Protein AF-A0A1R1Y4K5-F1 (afdb_monomer_lite)

Sequence (133 aa):
MSSFPSQNGLKPDESSDRDKVEDLLLEITEALAEIGVTVYDYQPESELLLHERVDKLIKKFSLLNSLSKNLNLSIPAEILNCIEENINPELYNKDFLERTAAENQFLNGKSIAISKLSSSLRKSLSKSSSISL

InterPro domains:
  IPR019145 Mediator complex, subunit Med10 [PF09748] (25-127)

Radius of gyration: 29.85 Å; chains: 1; bounding box: 82×29×78 Å

Structure (mmCIF, N/CA/C/O backbone):
data_AF-A0A1R1Y4K5-F1
#
_entry.id   AF-A0A1R1Y4K5-F1
#
loop_
_atom_site.group_PDB
_atom_site.id
_atom_site.type_symbol
_atom_site.label_atom_id
_atom_site.label_alt_id
_atom_site.label_comp_id
_atom_site.label_asym_id
_atom_site.label_entity_id
_atom_site.label_seq_id
_atom_site.pdbx_PDB_ins_code
_atom_site.Cartn_x
_atom_site.Cartn_y
_atom_site.Cartn_z
_atom_site.occupancy
_atom_site.B_iso_or_equiv
_atom_site.auth_seq_id
_atom_site.auth_comp_id
_atom_site.auth_asym_id
_atom_site.auth_atom_id
_atom_site.pdbx_PDB_model_num
ATOM 1 N N . MET A 1 1 ? 22.635 -9.996 -28.179 1.00 42.19 1 MET A N 1
ATOM 2 C CA . MET A 1 1 ? 21.718 -10.906 -27.465 1.00 42.19 1 MET A CA 1
ATOM 3 C C . MET A 1 1 ? 22.150 -10.980 -26.017 1.00 42.19 1 MET A C 1
ATOM 5 O O . MET A 1 1 ? 23.349 -11.081 -25.809 1.00 42.19 1 MET A O 1
ATOM 9 N N . SER A 1 2 ? 21.161 -10.929 -25.112 1.00 48.75 2 SER A N 1
ATOM 10 C CA . SER A 1 2 ? 21.149 -11.403 -23.710 1.00 48.75 2 SER A CA 1
ATOM 11 C C . SER A 1 2 ? 22.270 -10.906 -22.780 1.00 48.75 2 SER A C 1
ATOM 13 O O . SER A 1 2 ? 23.440 -11.139 -23.030 1.00 48.75 2 SER A O 1
ATOM 15 N N . SER A 1 3 ? 21.977 -10.244 -21.666 1.00 37.69 3 SER A N 1
ATOM 16 C CA . SER A 1 3 ? 20.994 -10.692 -20.679 1.00 37.69 3 SER A CA 1
ATOM 17 C C . SER A 1 3 ? 20.324 -9.510 -19.990 1.00 37.69 3 SER A C 1
ATOM 19 O O . SER A 1 3 ? 20.995 -8.652 -19.421 1.00 37.69 3 SER A O 1
ATOM 21 N N . PHE A 1 4 ? 18.992 -9.506 -19.998 1.00 47.50 4 PHE A N 1
ATOM 22 C CA . PHE A 1 4 ? 18.251 -8.884 -18.908 1.00 47.50 4 PHE A CA 1
ATOM 23 C C . PHE A 1 4 ? 18.629 -9.638 -17.628 1.00 47.50 4 PHE A C 1
ATOM 25 O O . PHE A 1 4 ? 18.672 -10.873 -17.672 1.00 47.50 4 PHE A O 1
ATOM 32 N N . PRO A 1 5 ? 18.941 -8.956 -16.515 1.00 43.94 5 PRO A N 1
ATOM 33 C CA . PRO A 1 5 ? 19.068 -9.653 -15.253 1.00 43.94 5 PRO A CA 1
ATOM 34 C C . PRO A 1 5 ? 17.707 -10.282 -14.964 1.00 43.94 5 PRO A C 1
ATOM 36 O O . PRO A 1 5 ? 16.675 -9.609 -14.979 1.00 43.94 5 PRO A O 1
ATOM 39 N N . SER A 1 6 ? 17.729 -11.603 -14.816 1.00 45.31 6 SER A N 1
ATOM 40 C CA . SER A 1 6 ? 16.590 -12.418 -14.439 1.00 45.31 6 SER A CA 1
ATOM 41 C C . SER A 1 6 ? 15.846 -11.757 -13.290 1.00 45.31 6 SER A C 1
ATOM 43 O O . SER A 1 6 ? 16.466 -11.347 -12.308 1.00 45.31 6 SER A O 1
ATOM 45 N N . GLN A 1 7 ? 14.525 -11.679 -13.454 1.00 48.62 7 GLN A N 1
ATOM 46 C CA . GLN A 1 7 ? 13.542 -11.476 -12.397 1.00 48.62 7 GLN A CA 1
ATOM 47 C C . GLN A 1 7 ? 14.038 -12.164 -11.124 1.00 48.62 7 GLN A C 1
ATOM 49 O O . GLN A 1 7 ? 14.046 -13.394 -11.032 1.00 48.62 7 GLN A O 1
ATOM 54 N N . ASN A 1 8 ? 14.542 -11.363 -10.188 1.00 39.34 8 ASN A N 1
ATOM 55 C CA . ASN A 1 8 ? 14.918 -11.860 -8.883 1.00 39.34 8 ASN A CA 1
ATOM 56 C C . ASN A 1 8 ? 13.597 -12.199 -8.198 1.00 39.34 8 ASN A C 1
ATOM 58 O O . ASN A 1 8 ? 12.722 -11.341 -8.085 1.00 39.34 8 ASN A O 1
ATOM 62 N N . GLY A 1 9 ? 13.437 -13.480 -7.878 1.00 42.22 9 GLY A N 1
ATOM 63 C CA . GLY A 1 9 ? 12.180 -14.071 -7.452 1.00 42.22 9 GLY A CA 1
ATOM 64 C C . GLY A 1 9 ? 11.499 -13.289 -6.336 1.00 42.22 9 GLY A C 1
ATOM 65 O O . GLY A 1 9 ? 12.143 -12.787 -5.413 1.00 42.22 9 GLY A O 1
ATOM 66 N N . LEU A 1 10 ? 10.174 -13.232 -6.438 1.00 47.59 10 LEU A N 1
ATOM 67 C CA . LEU A 1 10 ? 9.277 -12.884 -5.349 1.00 47.59 10 LEU A CA 1
ATOM 68 C C . LEU A 1 10 ? 9.702 -13.701 -4.115 1.00 47.59 10 LEU A C 1
ATOM 70 O O . LEU A 1 10 ? 9.642 -14.933 -4.139 1.00 47.59 10 LEU A O 1
ATOM 74 N N . LYS A 1 11 ? 10.216 -13.028 -3.078 1.00 49.84 11 LYS A N 1
ATOM 75 C CA . LYS A 1 11 ? 10.521 -13.671 -1.797 1.00 49.84 11 LYS A CA 1
ATOM 76 C C . LYS A 1 11 ? 9.216 -14.247 -1.231 1.00 49.84 11 LYS A C 1
ATOM 78 O O . LYS A 1 11 ? 8.253 -13.494 -1.111 1.00 49.84 11 LYS A O 1
ATOM 83 N N . PRO A 1 12 ? 9.162 -15.547 -0.907 1.00 47.41 12 PRO A N 1
ATOM 84 C CA . PRO A 1 12 ? 7.933 -16.215 -0.488 1.00 47.41 12 PRO A CA 1
ATOM 85 C C . PRO A 1 12 ? 7.561 -16.017 0.998 1.00 47.41 12 PRO A C 1
ATOM 87 O O . PRO A 1 12 ? 6.722 -16.763 1.491 1.00 47.41 12 PRO A O 1
ATOM 90 N N . ASP A 1 13 ? 8.155 -15.062 1.729 1.00 52.09 13 ASP A N 1
ATOM 91 C CA . ASP A 1 13 ? 7.840 -14.798 3.149 1.00 52.09 13 ASP A CA 1
ATOM 92 C C . ASP A 1 13 ?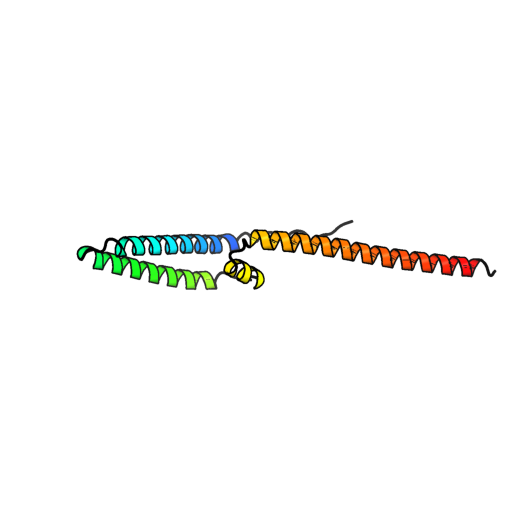 7.110 -13.463 3.404 1.00 52.09 13 ASP A C 1
ATOM 94 O O . ASP A 1 13 ? 6.238 -13.400 4.265 1.00 52.09 13 ASP A O 1
ATOM 98 N N . GLU A 1 14 ? 7.381 -12.423 2.613 1.00 54.16 14 GLU A N 1
ATOM 99 C CA . GLU A 1 14 ? 6.794 -11.077 2.762 1.00 54.16 14 GLU A CA 1
ATOM 100 C C . GLU A 1 14 ? 5.295 -10.980 2.412 1.00 54.16 14 GLU A C 1
ATOM 102 O O . GLU A 1 14 ? 4.649 -9.990 2.757 1.00 54.16 14 GLU A O 1
ATOM 107 N N . SER A 1 15 ? 4.720 -11.960 1.705 1.00 60.56 15 SER A N 1
ATOM 108 C CA . SER A 1 15 ? 3.287 -11.931 1.370 1.00 60.56 15 SER A CA 1
ATOM 109 C C . SER A 1 15 ? 2.421 -12.135 2.613 1.00 60.56 15 SER A C 1
ATOM 111 O O . SER A 1 15 ? 1.473 -11.391 2.816 1.00 60.56 15 SER A O 1
ATOM 113 N N . SER A 1 16 ? 2.811 -13.045 3.514 1.00 73.38 16 SER A N 1
ATOM 114 C CA . SER A 1 16 ? 1.988 -13.405 4.676 1.00 73.38 16 SER A CA 1
ATOM 115 C C . SER A 1 16 ? 1.752 -12.240 5.639 1.00 73.38 16 SER A C 1
ATOM 117 O O . SER A 1 16 ? 0.685 -12.155 6.242 1.00 73.38 16 SER A O 1
ATOM 119 N N . ASP A 1 17 ? 2.727 -11.349 5.809 1.00 80.69 17 ASP A N 1
ATOM 120 C CA . ASP A 1 17 ? 2.573 -10.200 6.705 1.00 80.69 17 ASP A CA 1
ATOM 121 C C . ASP A 1 17 ? 1.794 -9.055 6.053 1.00 80.69 17 ASP A C 1
ATOM 123 O O . ASP A 1 17 ? 1.096 -8.320 6.752 1.00 80.69 17 ASP A O 1
ATOM 127 N N . ARG A 1 18 ? 1.844 -8.938 4.720 1.00 82.56 18 ARG A N 1
ATOM 128 C CA . ARG A 1 18 ? 0.987 -8.011 3.968 1.00 82.56 18 ARG A CA 1
ATOM 129 C C . ARG A 1 18 ? -0.463 -8.459 3.992 1.00 82.56 18 ARG A C 1
ATOM 131 O O . ARG A 1 18 ? -1.313 -7.635 4.304 1.00 82.56 18 ARG A O 1
ATOM 138 N N . ASP A 1 19 ? -0.710 -9.746 3.771 1.00 86.19 19 ASP A N 1
ATOM 139 C CA . ASP A 1 19 ? -2.053 -10.331 3.796 1.00 86.19 19 ASP A CA 1
ATOM 140 C C . ASP A 1 19 ? -2.722 -10.081 5.161 1.00 86.19 19 ASP A C 1
ATOM 142 O O . ASP A 1 19 ? -3.840 -9.586 5.234 1.00 86.19 19 ASP A O 1
ATOM 146 N N . LYS A 1 20 ? -1.991 -10.281 6.271 1.00 87.44 20 LYS A N 1
ATOM 147 C CA . LYS A 1 20 ? -2.489 -9.970 7.628 1.00 87.44 20 LYS A CA 1
ATOM 148 C C . LYS A 1 20 ? -2.834 -8.495 7.824 1.00 87.44 20 LYS A C 1
ATOM 150 O O . LYS A 1 20 ? -3.744 -8.169 8.584 1.00 87.44 20 LYS A O 1
ATOM 155 N N . VAL A 1 21 ? -2.058 -7.593 7.224 1.00 87.62 21 VAL A N 1
ATOM 156 C CA . VAL A 1 21 ? -2.319 -6.151 7.308 1.00 87.62 21 VAL A CA 1
ATOM 157 C C . VAL A 1 21 ? -3.523 -5.773 6.453 1.00 87.62 21 VAL A C 1
ATOM 159 O O . VAL A 1 21 ? -4.328 -4.957 6.894 1.00 87.62 21 VAL A O 1
ATOM 162 N N . GLU A 1 22 ? -3.679 -6.379 5.280 1.00 88.50 22 GLU A N 1
ATOM 163 C CA . GLU A 1 22 ? -4.839 -6.196 4.409 1.00 88.50 22 GLU A CA 1
ATOM 164 C C . GLU A 1 22 ? -6.130 -6.677 5.082 1.00 88.50 22 GLU A C 1
ATOM 166 O O . GLU A 1 22 ? -7.084 -5.902 5.189 1.00 88.50 22 GLU A O 1
ATOM 171 N N . ASP A 1 23 ? -6.122 -7.889 5.644 1.00 90.81 23 ASP A N 1
ATOM 172 C CA . ASP A 1 23 ? -7.244 -8.441 6.410 1.00 90.81 23 ASP A CA 1
ATOM 173 C C . ASP A 1 23 ? -7.624 -7.515 7.574 1.00 90.81 23 ASP A C 1
ATOM 175 O O . ASP A 1 23 ? -8.794 -7.178 7.772 1.00 90.81 23 ASP A O 1
ATOM 179 N N . LEU A 1 24 ? -6.628 -7.018 8.317 1.00 90.75 24 LEU A N 1
ATOM 180 C CA . LEU A 1 24 ? -6.868 -6.110 9.434 1.00 90.75 24 LEU A CA 1
ATOM 181 C C . LEU A 1 24 ? -7.424 -4.747 8.987 1.00 90.75 24 LEU A C 1
ATOM 183 O O . LEU A 1 24 ? -8.252 -4.165 9.689 1.00 90.75 24 LEU A O 1
ATOM 187 N N . LEU A 1 25 ? -6.985 -4.214 7.843 1.00 91.31 25 LEU A N 1
ATOM 188 C CA . LEU A 1 25 ? -7.523 -2.970 7.279 1.00 91.31 25 LEU A CA 1
ATOM 189 C C . LEU A 1 25 ? -8.986 -3.130 6.849 1.00 91.31 25 LEU A C 1
ATOM 191 O O . LEU A 1 25 ? -9.800 -2.228 7.085 1.00 91.31 25 LEU A O 1
ATOM 195 N N . LEU A 1 26 ? -9.332 -4.279 6.267 1.00 92.75 26 LEU A N 1
ATOM 196 C CA . LEU A 1 26 ? -10.710 -4.613 5.920 1.00 92.75 26 LEU A CA 1
ATOM 197 C C . LEU A 1 26 ? -11.579 -4.694 7.182 1.00 92.75 26 LEU A C 1
ATOM 199 O O . LEU A 1 26 ? -12.613 -4.034 7.279 1.00 92.75 26 LEU A O 1
ATOM 203 N N . GLU A 1 27 ? -11.091 -5.404 8.195 1.00 92.06 27 GLU A N 1
ATOM 204 C CA . GLU A 1 27 ? -11.720 -5.533 9.507 1.00 92.06 27 GLU A CA 1
ATOM 205 C C . GLU A 1 27 ? -11.916 -4.201 10.255 1.00 92.06 27 GLU A C 1
ATOM 207 O O . GLU A 1 27 ? -12.839 -4.069 11.067 1.00 92.06 27 GLU A O 1
ATOM 212 N N . ILE A 1 28 ? -11.017 -3.230 10.061 1.00 93.00 28 ILE A N 1
ATOM 213 C CA . ILE A 1 28 ? -11.139 -1.875 10.623 1.00 93.00 28 ILE A CA 1
ATOM 214 C C . ILE A 1 28 ? -12.221 -1.095 9.878 1.00 93.00 28 ILE A C 1
ATOM 216 O O . ILE A 1 28 ? -13.017 -0.401 10.509 1.00 93.00 28 ILE A O 1
ATOM 220 N N . THR A 1 29 ? -12.274 -1.226 8.553 1.00 93.00 29 THR A N 1
ATOM 221 C CA . THR A 1 29 ? -13.288 -0.570 7.719 1.00 93.00 29 THR A CA 1
ATOM 222 C C . THR A 1 29 ? -14.687 -1.093 8.046 1.00 93.00 29 THR A C 1
ATOM 224 O O . THR A 1 29 ? -15.618 -0.302 8.194 1.00 93.00 29 THR A O 1
ATOM 227 N N . GLU A 1 30 ? -14.827 -2.404 8.249 1.00 92.25 30 GLU A N 1
ATOM 228 C CA . GLU A 1 30 ? -16.069 -3.021 8.723 1.00 92.25 30 GLU A CA 1
ATOM 229 C C . GLU A 1 30 ? -16.456 -2.503 10.113 1.00 92.25 30 GLU A C 1
ATOM 231 O O . GLU A 1 30 ? -17.575 -2.030 10.301 1.00 92.25 30 GLU A O 1
ATOM 236 N N . ALA A 1 31 ? -15.520 -2.482 11.069 1.00 90.56 31 ALA A N 1
ATOM 237 C CA . ALA A 1 31 ? -15.782 -1.952 12.408 1.00 90.56 31 ALA A CA 1
ATOM 238 C C . ALA A 1 31 ? -16.219 -0.472 12.386 1.00 90.56 31 ALA A C 1
ATOM 240 O O . ALA A 1 31 ? -17.101 -0.075 13.148 1.00 90.56 31 ALA A O 1
ATOM 241 N N . LEU A 1 32 ? -15.640 0.349 11.502 1.00 91.81 32 LEU A N 1
ATOM 242 C CA . LEU A 1 32 ? -16.058 1.740 11.299 1.00 91.81 32 LEU A CA 1
ATOM 243 C C . LEU A 1 32 ? -17.477 1.835 10.726 1.00 91.81 32 LEU A C 1
ATOM 245 O O . LEU A 1 32 ? -18.264 2.663 11.188 1.00 91.81 32 LEU A O 1
ATOM 249 N N . ALA A 1 33 ? -17.822 0.983 9.759 1.00 90.88 33 ALA A N 1
ATOM 250 C CA . ALA A 1 33 ? -19.167 0.929 9.193 1.00 90.88 33 ALA A CA 1
ATOM 251 C C . ALA A 1 33 ? -20.207 0.502 10.244 1.00 90.88 33 ALA A C 1
ATOM 253 O O . ALA A 1 33 ? -21.249 1.143 10.372 1.00 90.88 33 ALA A O 1
ATOM 254 N N . GLU A 1 34 ? -19.906 -0.520 11.049 1.00 89.00 34 GLU A N 1
ATOM 255 C CA . GLU A 1 34 ? -20.765 -0.976 12.147 1.00 89.00 34 GLU A CA 1
ATOM 256 C C . GLU A 1 34 ? -21.005 0.114 13.198 1.00 89.00 34 GLU A C 1
ATOM 258 O O . GLU A 1 34 ? -22.137 0.301 13.654 1.00 89.00 34 GLU A O 1
ATOM 263 N N . ILE A 1 35 ? -19.956 0.851 13.580 1.00 88.62 35 ILE A N 1
ATOM 264 C CA . ILE A 1 35 ? -20.083 2.000 14.486 1.00 88.62 35 ILE A CA 1
ATOM 265 C C . ILE A 1 35 ? -20.973 3.065 13.843 1.00 88.62 35 ILE A C 1
ATOM 267 O O . ILE A 1 35 ? -21.872 3.573 14.505 1.00 88.62 35 ILE A O 1
ATOM 271 N N . GLY A 1 36 ? -20.781 3.360 12.554 1.00 88.69 36 GLY A N 1
ATOM 272 C CA . GLY A 1 36 ? -21.627 4.294 11.811 1.00 88.69 36 GLY A CA 1
ATOM 273 C C . GLY A 1 36 ? -23.111 3.918 11.853 1.00 88.69 36 GLY A C 1
ATOM 274 O O . GLY A 1 36 ? -23.950 4.771 12.135 1.00 88.69 36 GLY A O 1
ATOM 275 N N . VAL A 1 37 ? -23.437 2.638 11.654 1.00 88.62 37 VAL A N 1
ATOM 276 C CA . VAL A 1 37 ? -24.817 2.126 11.752 1.00 88.62 37 VAL A CA 1
ATOM 277 C C . VAL A 1 37 ? -25.354 2.233 13.180 1.00 88.62 37 VAL A C 1
ATOM 279 O O . VAL A 1 37 ? -26.481 2.676 13.382 1.00 88.62 37 VAL A O 1
ATOM 282 N N . THR A 1 38 ? -24.544 1.880 14.178 1.00 84.62 38 THR A N 1
ATOM 283 C CA . THR A 1 38 ? -24.960 1.903 15.591 1.00 84.62 38 THR A CA 1
ATOM 284 C C . THR A 1 38 ? -25.177 3.332 16.105 1.00 84.62 38 THR A C 1
ATOM 286 O O . THR A 1 38 ? -26.045 3.570 16.938 1.00 84.62 38 THR A O 1
ATOM 289 N N . VAL A 1 39 ? -24.412 4.305 15.599 1.00 88.69 39 VAL A N 1
ATOM 290 C CA . VAL A 1 39 ? -24.620 5.734 15.886 1.00 88.69 39 VAL A CA 1
ATOM 291 C C . VAL A 1 39 ? -25.861 6.269 15.166 1.00 88.69 39 VAL A C 1
ATOM 293 O O . VAL A 1 39 ? -26.552 7.130 15.706 1.00 88.69 39 VAL A O 1
ATOM 296 N N . TYR A 1 40 ? -26.154 5.771 13.961 1.00 87.69 40 TYR A N 1
ATOM 297 C CA . TYR A 1 40 ? -27.337 6.170 13.200 1.00 87.69 40 TYR A CA 1
ATOM 298 C C . TYR A 1 40 ? -28.647 5.727 13.874 1.00 87.69 40 TYR A C 1
ATOM 300 O O . TYR A 1 40 ? -29.579 6.525 13.952 1.00 87.69 40 TYR A O 1
ATOM 308 N N . ASP A 1 41 ? -28.705 4.498 14.399 1.00 85.81 41 ASP A N 1
ATOM 309 C CA . ASP A 1 41 ? -29.851 3.956 15.150 1.00 85.81 41 ASP A CA 1
ATOM 310 C C . ASP A 1 41 ? -29.557 3.903 16.659 1.00 85.81 41 ASP A C 1
ATOM 312 O O . ASP A 1 41 ? -29.569 2.852 17.306 1.00 85.81 41 ASP A O 1
ATOM 316 N N . TYR A 1 42 ? -29.190 5.056 17.221 1.00 84.50 42 TYR A N 1
ATOM 317 C CA . TYR A 1 42 ? -28.799 5.125 18.623 1.00 84.50 42 TYR A CA 1
ATOM 318 C C . TYR A 1 42 ? -29.999 4.926 19.560 1.00 84.50 42 TYR A C 1
ATOM 320 O O . TYR A 1 42 ? -30.964 5.694 19.554 1.00 84.50 42 TYR A O 1
ATOM 328 N N . GLN A 1 43 ? -29.875 3.933 20.439 1.00 84.75 43 GLN A N 1
ATOM 329 C CA . GLN A 1 43 ? -30.786 3.662 21.549 1.00 84.75 43 GLN A CA 1
ATOM 330 C C . GLN A 1 43 ? -30.003 3.699 22.872 1.00 84.75 43 GLN A C 1
ATOM 332 O O . GLN A 1 43 ? -28.813 3.374 22.879 1.00 84.75 43 GLN A O 1
ATOM 337 N N . PRO A 1 44 ? -30.631 4.060 24.005 1.00 79.06 44 PRO A N 1
ATOM 338 C CA . PRO A 1 44 ? -29.950 4.106 25.301 1.00 79.06 44 PRO A CA 1
ATOM 339 C C . PRO A 1 44 ? -29.390 2.740 25.736 1.00 79.06 44 PRO A C 1
ATOM 341 O O . PRO A 1 44 ? -28.350 2.689 26.386 1.00 79.06 44 PRO A O 1
ATOM 344 N N . GLU A 1 45 ? -29.993 1.617 25.327 1.00 79.00 45 GLU A N 1
ATOM 345 C CA . GLU A 1 45 ? -29.411 0.283 25.544 1.00 79.00 45 GLU A CA 1
ATOM 346 C C . GLU A 1 45 ? -28.149 0.012 24.695 1.00 79.00 45 GLU A C 1
ATOM 348 O O . GLU A 1 45 ? -27.335 -0.845 25.047 1.00 79.00 45 GLU A O 1
ATOM 353 N N . SER A 1 46 ? -27.957 0.751 23.599 1.00 76.94 46 SER A N 1
ATOM 354 C CA . SER A 1 46 ? -26.840 0.596 22.657 1.00 76.94 46 SER A CA 1
ATOM 355 C C . SER A 1 46 ? -25.577 1.357 23.079 1.00 76.94 46 SER A C 1
ATOM 357 O O . SER A 1 46 ? -24.533 1.199 22.447 1.00 76.94 46 SER A O 1
ATOM 359 N N . GLU A 1 47 ? -25.625 2.154 24.153 1.00 81.62 47 GLU A N 1
ATOM 360 C CA . GLU A 1 47 ? -24.472 2.911 24.664 1.00 81.62 47 GLU A CA 1
ATOM 361 C C . GLU A 1 47 ? -23.311 1.984 25.059 1.00 81.62 47 GLU A C 1
ATOM 363 O O . GLU A 1 47 ? -22.176 2.171 24.619 1.00 81.62 47 GLU A O 1
ATOM 368 N N . LEU A 1 48 ? -23.602 0.913 25.806 1.00 85.31 48 LEU A N 1
ATOM 369 C CA . LEU A 1 48 ? -22.595 -0.074 26.210 1.00 85.31 48 LEU A CA 1
ATOM 370 C C . LEU A 1 48 ? -21.999 -0.806 24.999 1.00 85.31 48 LEU A C 1
ATOM 372 O O . LEU A 1 48 ? -20.790 -1.040 24.946 1.00 85.31 48 LEU A O 1
ATOM 376 N N . LEU A 1 49 ? -22.835 -1.117 24.004 1.00 83.88 49 LEU A N 1
ATOM 377 C CA . LEU A 1 49 ? -22.399 -1.749 22.762 1.00 83.88 49 LEU A CA 1
ATOM 378 C C . LEU A 1 49 ? -21.470 -0.825 21.963 1.00 83.88 49 LEU A C 1
ATOM 380 O O . LEU A 1 49 ? -20.434 -1.278 21.483 1.00 83.88 49 LEU A O 1
ATOM 384 N N . LEU A 1 50 ? -21.793 0.468 21.857 1.00 85.19 50 LEU A N 1
ATOM 385 C CA . LEU A 1 50 ? -20.934 1.455 21.198 1.00 85.19 50 LEU A CA 1
ATOM 386 C C . LEU A 1 50 ? -19.562 1.555 21.860 1.00 85.19 50 LEU A C 1
ATOM 388 O O . LEU A 1 50 ? -18.552 1.523 21.156 1.00 85.19 50 LEU A O 1
ATOM 392 N N . HIS A 1 51 ? -19.511 1.625 23.192 1.00 86.88 51 HIS A N 1
ATOM 393 C CA . HIS A 1 51 ? -18.243 1.645 23.921 1.00 86.88 51 HIS A CA 1
ATOM 394 C C . HIS A 1 51 ? -17.393 0.408 23.616 1.00 86.88 51 HIS A C 1
ATOM 396 O O . HIS A 1 51 ? -16.215 0.539 23.285 1.00 86.88 51 HIS A O 1
ATOM 402 N N . GLU A 1 52 ? -17.996 -0.785 23.611 1.00 87.88 52 GLU A N 1
ATOM 403 C CA . GLU A 1 52 ? -17.283 -2.018 23.272 1.00 87.88 52 GLU A CA 1
ATOM 404 C C . GLU A 1 52 ? -16.744 -2.004 21.827 1.00 87.88 52 GLU A C 1
ATOM 406 O O . GLU A 1 52 ? -15.630 -2.470 21.570 1.00 87.88 52 GLU A O 1
ATOM 411 N N . ARG A 1 53 ? -17.503 -1.460 20.865 1.00 86.44 53 ARG A N 1
ATOM 412 C CA . ARG A 1 53 ? -17.070 -1.349 19.458 1.00 86.44 53 ARG A CA 1
ATOM 413 C C . ARG A 1 53 ? -15.933 -0.346 19.285 1.00 86.44 53 ARG A C 1
ATOM 415 O O . ARG A 1 53 ? -14.976 -0.645 18.572 1.00 86.44 53 ARG A O 1
ATOM 422 N N . VAL A 1 54 ? -15.994 0.797 19.966 1.00 88.94 54 VAL A N 1
ATOM 423 C CA . VAL A 1 54 ? -14.912 1.793 19.969 1.00 88.94 54 VAL A CA 1
ATOM 424 C C . VAL A 1 54 ? -13.644 1.208 20.595 1.00 88.94 54 VAL A C 1
ATOM 426 O O . VAL A 1 54 ? -12.566 1.323 20.014 1.00 88.94 54 VAL A O 1
ATOM 429 N N . ASP A 1 55 ? -13.759 0.491 21.713 1.00 90.00 55 ASP A N 1
ATOM 430 C CA . ASP A 1 55 ? -12.618 -0.178 22.343 1.00 90.00 55 ASP A CA 1
ATOM 431 C C . ASP A 1 55 ? -12.002 -1.251 21.435 1.00 90.00 55 ASP A C 1
ATOM 433 O O . ASP A 1 55 ? -10.775 -1.378 21.346 1.00 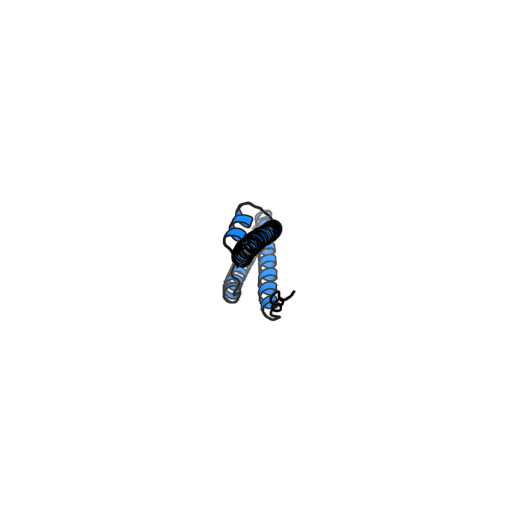90.00 55 ASP A O 1
ATOM 437 N N . LYS A 1 56 ? -12.836 -2.022 20.724 1.00 89.25 56 LYS A N 1
ATOM 438 C CA . LYS A 1 56 ? -12.372 -2.972 19.700 1.00 89.25 56 LYS A CA 1
ATOM 439 C C . LYS A 1 56 ? -11.632 -2.254 18.575 1.00 89.25 56 LYS A C 1
ATOM 441 O O . LYS A 1 56 ? -10.553 -2.705 18.197 1.00 89.25 56 LYS A O 1
ATOM 446 N N . LEU A 1 57 ? -12.156 -1.134 18.083 1.00 91.69 57 LEU A N 1
ATOM 447 C CA . LEU A 1 57 ? -11.518 -0.334 17.039 1.00 91.69 57 LEU A CA 1
ATOM 448 C C . LEU A 1 57 ? -10.136 0.172 17.483 1.00 91.69 57 LEU A C 1
ATOM 450 O O . LEU A 1 57 ? -9.157 0.003 16.757 1.00 91.69 57 LEU A O 1
ATOM 454 N N . ILE A 1 58 ? -10.023 0.714 18.700 1.00 91.69 58 ILE A N 1
ATOM 455 C CA . ILE A 1 58 ? -8.746 1.181 19.266 1.00 91.69 58 ILE A CA 1
ATOM 456 C C . ILE A 1 58 ? -7.734 0.029 19.353 1.00 91.69 58 ILE A C 1
ATOM 458 O O . ILE A 1 58 ? -6.569 0.189 18.973 1.00 91.69 58 ILE A O 1
ATOM 462 N N . LYS A 1 59 ? -8.166 -1.158 19.804 1.00 91.31 59 LYS A N 1
ATOM 463 C CA . LYS A 1 59 ? -7.312 -2.357 19.842 1.00 91.31 59 LYS A CA 1
ATOM 464 C C . LYS A 1 59 ? -6.837 -2.762 18.445 1.00 91.31 59 LYS A C 1
ATOM 466 O O . LYS A 1 59 ? -5.649 -3.039 18.286 1.00 91.31 59 LYS A O 1
ATOM 471 N N . LYS A 1 60 ? -7.722 -2.745 17.441 1.00 89.69 60 LYS A N 1
ATOM 472 C CA . LYS A 1 60 ? -7.367 -3.046 16.043 1.00 89.69 60 LYS A CA 1
ATOM 473 C C . LYS A 1 60 ? -6.355 -2.041 15.482 1.00 89.69 60 LYS A C 1
ATOM 475 O O . LYS A 1 60 ? -5.362 -2.462 14.899 1.00 89.69 60 LYS A O 1
ATOM 480 N N . PHE A 1 61 ? -6.516 -0.739 15.736 1.00 89.81 61 PHE A N 1
ATOM 481 C CA . PHE A 1 61 ? -5.528 0.277 15.335 1.00 89.81 61 PHE A CA 1
ATOM 482 C C . PHE A 1 61 ? -4.161 0.089 16.008 1.00 89.81 61 PHE A C 1
ATOM 484 O O . PHE A 1 61 ? -3.123 0.247 15.364 1.00 89.81 61 PHE A O 1
ATOM 491 N N . SER A 1 62 ? -4.140 -0.275 17.292 1.00 90.00 62 SER A N 1
ATOM 492 C CA . SER A 1 62 ? -2.892 -0.578 18.007 1.00 90.00 62 SER A CA 1
ATOM 493 C C . SER A 1 62 ? -2.172 -1.795 17.410 1.00 90.00 62 SER A C 1
ATOM 495 O O . SER A 1 62 ? -0.947 -1.793 17.235 1.00 90.00 62 SER A O 1
ATOM 497 N N . LEU A 1 63 ? -2.943 -2.819 17.032 1.00 88.62 63 LEU A N 1
ATOM 498 C CA . LEU A 1 63 ? -2.440 -4.013 16.361 1.00 88.62 63 LEU A CA 1
ATOM 499 C C . LEU A 1 63 ? -1.902 -3.671 14.961 1.00 88.62 63 LEU A C 1
ATOM 501 O O . LEU A 1 63 ? -0.785 -4.072 14.632 1.00 88.62 63 LEU A O 1
ATOM 505 N N . LEU A 1 64 ? -2.617 -2.840 14.195 1.00 88.81 64 LEU A N 1
ATOM 506 C CA . LEU A 1 64 ? -2.186 -2.356 12.879 1.00 88.81 64 LEU A CA 1
ATOM 507 C C . LEU A 1 64 ? -0.856 -1.604 12.962 1.00 88.81 64 LEU A C 1
ATOM 509 O O . LEU A 1 64 ? 0.050 -1.869 12.180 1.00 88.81 64 LEU A O 1
ATOM 513 N N . ASN A 1 65 ? -0.700 -0.719 13.949 1.00 87.38 65 ASN A N 1
ATOM 514 C CA . ASN A 1 65 ? 0.548 0.016 14.175 1.00 87.38 65 ASN A CA 1
ATOM 515 C C . ASN A 1 65 ? 1.719 -0.887 14.608 1.00 87.38 65 ASN A C 1
ATOM 517 O O . ASN A 1 65 ? 2.886 -0.524 14.478 1.00 87.38 65 ASN A O 1
ATOM 521 N N . SER A 1 66 ? 1.425 -2.058 15.173 1.00 87.31 66 SER A N 1
ATOM 522 C CA . SER A 1 66 ? 2.448 -3.039 15.540 1.00 87.31 66 SER A CA 1
ATOM 523 C C . SER A 1 66 ? 2.855 -3.887 14.335 1.00 87.31 66 SER A C 1
ATOM 525 O O . SER A 1 66 ? 4.044 -4.119 14.132 1.00 87.31 66 SER A O 1
AT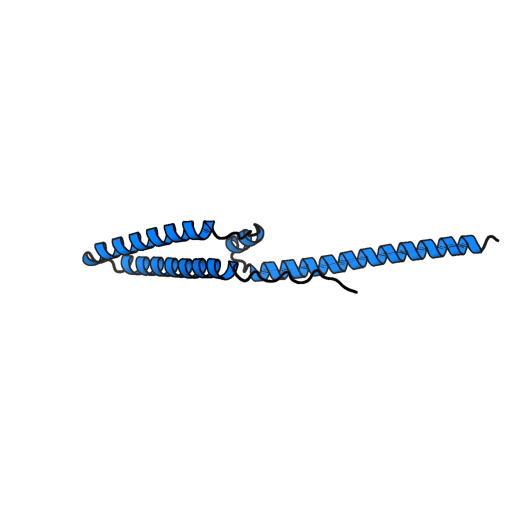OM 527 N N . LEU A 1 67 ? 1.891 -4.300 13.506 1.00 83.38 67 LEU A N 1
ATOM 528 C CA . LEU A 1 67 ? 2.145 -5.025 12.260 1.00 83.38 67 LEU A CA 1
ATOM 529 C C . LEU A 1 67 ? 2.849 -4.154 11.214 1.00 83.38 67 LEU A C 1
ATOM 531 O O . LEU A 1 67 ? 3.783 -4.628 10.575 1.00 83.38 67 LEU A O 1
ATOM 535 N N . SER A 1 68 ? 2.479 -2.876 11.091 1.00 79.44 68 SER A N 1
ATOM 536 C CA . SER A 1 68 ? 3.076 -1.954 10.114 1.00 79.44 68 SER A CA 1
ATOM 537 C C . SER A 1 68 ? 4.586 -1.788 10.294 1.00 79.44 68 SER A C 1
ATOM 539 O O . SER A 1 68 ? 5.303 -1.617 9.315 1.00 79.44 68 SER A O 1
ATOM 541 N N . LYS A 1 69 ? 5.095 -1.910 11.527 1.00 80.94 69 LYS A N 1
ATOM 542 C CA . LYS A 1 69 ? 6.537 -1.865 11.828 1.00 80.94 69 LYS A CA 1
ATOM 543 C C . LYS A 1 69 ? 7.312 -3.068 11.293 1.00 80.94 69 LYS A C 1
ATOM 545 O O . LYS A 1 69 ? 8.524 -2.968 11.137 1.00 80.94 69 LYS A O 1
ATOM 550 N N . ASN A 1 70 ? 6.637 -4.192 11.058 1.00 78.00 70 ASN A N 1
ATOM 551 C CA . ASN A 1 70 ? 7.253 -5.389 10.489 1.00 78.00 70 ASN A CA 1
ATOM 552 C C . ASN A 1 70 ? 7.265 -5.352 8.953 1.00 78.00 70 ASN A C 1
ATOM 554 O O . ASN A 1 70 ? 8.041 -6.076 8.337 1.00 78.00 70 ASN A O 1
ATOM 558 N N . LEU A 1 71 ? 6.460 -4.484 8.328 1.00 79.00 71 LEU A N 1
ATOM 559 C CA . LEU A 1 71 ? 6.432 -4.326 6.878 1.00 79.00 71 LEU A CA 1
ATOM 560 C C . LEU A 1 71 ? 7.607 -3.470 6.395 1.00 79.00 71 LEU A C 1
ATOM 562 O O . LEU A 1 71 ? 7.604 -2.246 6.515 1.00 79.00 71 LEU A O 1
ATOM 566 N N . ASN A 1 72 ? 8.589 -4.109 5.761 1.00 73.19 72 ASN A N 1
ATOM 567 C CA . ASN A 1 72 ? 9.689 -3.423 5.084 1.00 73.19 72 ASN A CA 1
ATOM 568 C C . ASN A 1 72 ? 9.334 -3.131 3.615 1.00 73.19 72 ASN A C 1
ATOM 570 O O . ASN A 1 72 ? 9.962 -3.652 2.691 1.00 73.19 72 ASN A O 1
ATOM 574 N N . LEU A 1 73 ? 8.316 -2.294 3.383 1.00 78.88 73 LEU A N 1
ATOM 575 C CA . LEU A 1 73 ? 7.946 -1.833 2.041 1.00 78.88 73 LEU A CA 1
ATOM 576 C C . LEU A 1 73 ? 8.391 -0.382 1.820 1.00 78.88 73 LEU A C 1
ATOM 578 O O . LEU A 1 73 ? 8.019 0.518 2.567 1.00 78.88 73 LEU A O 1
ATOM 582 N N . SER A 1 74 ? 9.152 -0.149 0.751 1.00 77.81 74 SER A N 1
ATOM 583 C CA . SER A 1 74 ? 9.449 1.200 0.269 1.00 77.81 74 SER A CA 1
ATOM 584 C C . SER A 1 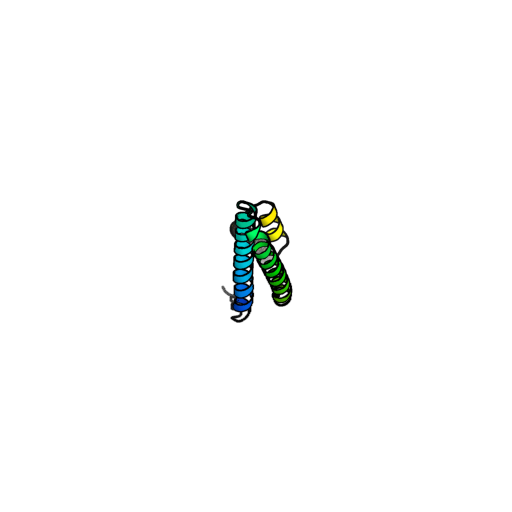74 ? 8.436 1.578 -0.808 1.00 77.81 74 SER A C 1
ATOM 586 O O . SER A 1 74 ? 8.353 0.910 -1.839 1.00 77.81 74 SER A O 1
ATOM 588 N N . ILE A 1 75 ? 7.651 2.623 -0.547 1.00 81.31 75 ILE A N 1
ATOM 589 C CA . ILE A 1 75 ? 6.642 3.143 -1.474 1.00 81.31 75 ILE A CA 1
ATOM 590 C C . ILE A 1 75 ? 7.197 4.436 -2.091 1.00 81.31 75 ILE A C 1
ATOM 592 O O . ILE A 1 75 ? 7.555 5.346 -1.338 1.00 81.31 75 ILE A O 1
ATOM 596 N N . PRO A 1 76 ? 7.295 4.539 -3.429 1.00 84.69 76 PRO A N 1
ATOM 597 C CA . PRO A 1 76 ? 7.685 5.780 -4.094 1.00 84.69 76 PRO A CA 1
ATOM 598 C C . PRO A 1 76 ? 6.702 6.915 -3.787 1.00 84.69 76 PRO A C 1
ATOM 600 O O . PRO A 1 76 ? 5.491 6.693 -3.736 1.00 84.69 76 PRO A O 1
ATOM 603 N N . ALA A 1 77 ? 7.206 8.140 -3.632 1.00 84.50 77 ALA A N 1
ATOM 604 C CA . ALA A 1 77 ? 6.368 9.308 -3.350 1.00 84.50 77 ALA A CA 1
ATOM 605 C C . ALA A 1 77 ? 5.355 9.577 -4.477 1.00 84.50 77 ALA A C 1
ATOM 607 O O . ALA A 1 77 ? 4.252 10.050 -4.234 1.00 84.50 77 ALA A O 1
ATOM 608 N N . GLU A 1 78 ? 5.689 9.211 -5.712 1.00 83.19 78 GLU A N 1
ATOM 609 C CA . GLU A 1 78 ? 4.806 9.358 -6.864 1.00 83.19 78 GLU A CA 1
ATOM 610 C C . GLU A 1 78 ? 3.546 8.490 -6.745 1.00 83.19 78 GLU A C 1
ATOM 612 O O . GLU A 1 78 ? 2.470 8.910 -7.165 1.00 83.19 78 GLU A O 1
ATOM 617 N N . ILE A 1 79 ? 3.651 7.313 -6.118 1.00 86.69 79 ILE A N 1
ATOM 618 C CA . ILE A 1 79 ? 2.494 6.453 -5.839 1.00 86.69 79 ILE A CA 1
ATOM 619 C C . ILE A 1 79 ? 1.609 7.072 -4.756 1.00 86.69 79 ILE A C 1
ATOM 621 O O . ILE A 1 79 ? 0.388 6.959 -4.837 1.00 86.69 79 ILE A O 1
ATOM 625 N N . LEU A 1 80 ? 2.197 7.774 -3.781 1.00 85.31 80 LEU A N 1
ATOM 626 C CA . LEU A 1 80 ? 1.428 8.513 -2.778 1.00 85.31 80 LEU A CA 1
ATOM 627 C C . LEU A 1 80 ? 0.607 9.634 -3.431 1.00 85.31 80 LEU A C 1
ATOM 629 O O . LEU A 1 80 ? -0.594 9.724 -3.189 1.00 85.31 80 LEU A O 1
ATOM 633 N N . ASN A 1 81 ? 1.214 10.399 -4.341 1.00 87.06 81 ASN A N 1
ATOM 634 C CA . ASN A 1 81 ? 0.510 11.439 -5.097 1.00 87.06 81 ASN A CA 1
ATOM 635 C C . ASN A 1 81 ? -0.626 10.861 -5.958 1.00 87.06 81 ASN A C 1
ATOM 637 O O . ASN A 1 81 ? -1.659 11.502 -6.125 1.00 87.06 81 ASN A O 1
ATOM 641 N N . CYS A 1 82 ? -0.476 9.640 -6.490 1.00 86.19 82 CYS A N 1
ATOM 642 C CA . CYS A 1 82 ? -1.561 8.984 -7.226 1.00 86.19 82 CYS A CA 1
ATOM 643 C C . CYS A 1 82 ? -2.791 8.757 -6.339 1.00 86.19 82 CYS A C 1
ATOM 645 O O . CYS A 1 82 ? -3.914 8.956 -6.795 1.00 86.19 82 CYS A O 1
ATOM 647 N N . ILE A 1 83 ? -2.589 8.381 -5.073 1.00 87.56 83 ILE A N 1
ATOM 648 C CA . ILE A 1 83 ? -3.685 8.183 -4.117 1.00 87.56 83 ILE A CA 1
ATOM 649 C C . ILE A 1 83 ? -4.368 9.522 -3.803 1.00 87.56 83 ILE A C 1
ATOM 651 O O . ILE A 1 83 ? -5.597 9.578 -3.780 1.00 87.56 83 ILE A O 1
ATOM 655 N N . GLU A 1 84 ? -3.592 10.594 -3.611 1.00 88.00 84 GLU A N 1
ATOM 65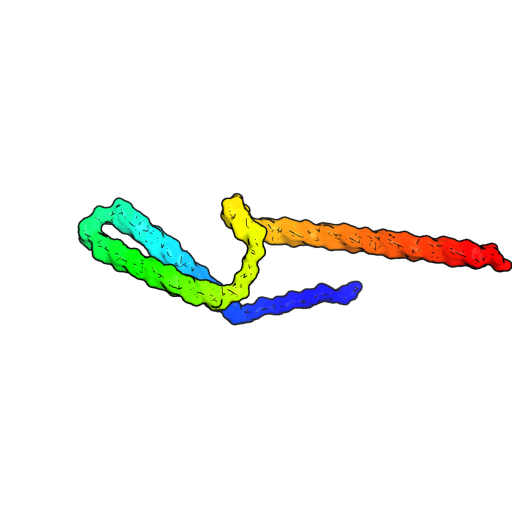6 C CA . GLU A 1 84 ? -4.118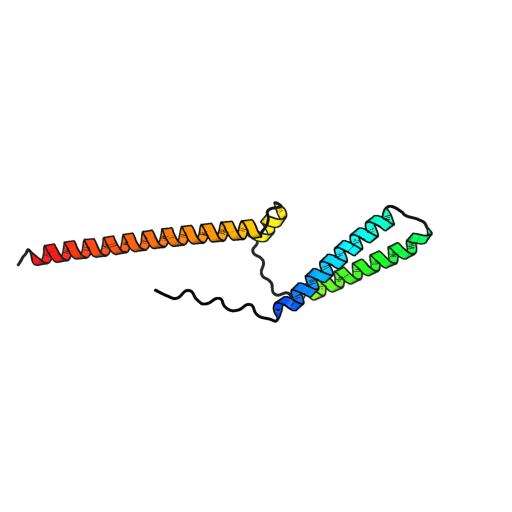 11.945 -3.352 1.00 88.00 84 GLU A CA 1
ATOM 657 C C . GLU A 1 84 ? -4.968 12.474 -4.518 1.00 88.00 84 GLU A C 1
ATOM 659 O O . GLU A 1 84 ? -6.056 13.005 -4.303 1.00 88.00 84 GLU A O 1
ATOM 664 N N . GLU A 1 85 ? -4.522 12.250 -5.754 1.00 90.19 85 GLU A N 1
ATOM 665 C CA . GLU A 1 85 ? -5.203 12.693 -6.979 1.00 90.19 85 GLU A CA 1
ATOM 666 C C . GLU A 1 85 ? -6.295 11.717 -7.464 1.00 90.19 85 GLU A C 1
ATOM 668 O O . GLU A 1 85 ? -6.876 11.904 -8.534 1.00 90.19 85 GLU A O 1
ATOM 673 N N . ASN A 1 86 ? -6.592 10.662 -6.696 1.00 84.75 86 ASN A N 1
ATOM 674 C CA . ASN A 1 86 ? -7.551 9.607 -7.052 1.00 84.75 86 ASN A CA 1
ATOM 675 C C . ASN A 1 86 ? -7.225 8.877 -8.375 1.00 84.75 86 ASN A C 1
ATOM 677 O O . ASN A 1 86 ? -8.104 8.364 -9.069 1.00 84.75 86 ASN A O 1
ATOM 681 N N . ILE A 1 87 ? -5.945 8.810 -8.734 1.00 88.25 87 ILE A N 1
ATOM 682 C CA . ILE A 1 87 ? -5.452 8.097 -9.910 1.00 88.25 87 ILE A CA 1
ATOM 683 C C . ILE A 1 87 ? -5.123 6.660 -9.509 1.00 88.25 87 ILE A C 1
ATOM 685 O O . ILE A 1 87 ? -4.475 6.407 -8.495 1.00 88.25 87 ILE A O 1
ATOM 689 N N . ASN A 1 88 ? -5.526 5.696 -10.339 1.00 88.31 88 ASN A N 1
ATOM 690 C CA . ASN A 1 88 ? -5.161 4.302 -10.118 1.00 88.31 88 ASN A CA 1
ATOM 691 C C . ASN A 1 88 ? -3.623 4.134 -10.197 1.00 88.31 88 ASN A C 1
ATOM 693 O O . ASN A 1 88 ? -3.055 4.368 -11.270 1.00 88.31 88 ASN A O 1
ATOM 697 N N . PRO A 1 89 ? -2.944 3.686 -9.124 1.00 87.25 89 PRO A N 1
ATOM 698 C CA . PRO A 1 89 ? -1.492 3.506 -9.126 1.00 87.25 89 PRO A CA 1
ATOM 699 C C . PRO A 1 89 ? -1.011 2.482 -10.168 1.00 87.25 89 PRO A C 1
ATOM 701 O O . PRO A 1 89 ? 0.099 2.610 -10.682 1.00 87.25 89 PRO A O 1
ATOM 704 N N . GLU A 1 90 ? -1.847 1.514 -10.559 1.00 87.44 90 GLU A N 1
ATOM 705 C CA . GLU A 1 90 ? -1.523 0.568 -11.638 1.00 87.44 90 GLU A CA 1
ATOM 706 C C . GLU A 1 90 ? -1.443 1.253 -13.005 1.00 87.44 90 GLU A C 1
ATOM 708 O O . GLU A 1 90 ? -0.591 0.917 -13.829 1.00 87.44 90 GLU A O 1
ATOM 713 N N . LEU A 1 91 ? -2.301 2.248 -13.247 1.00 89.25 91 LEU A N 1
ATOM 714 C CA . LEU A 1 91 ? -2.250 3.029 -14.479 1.00 89.25 91 LEU A CA 1
ATOM 715 C C . LEU A 1 91 ? -0.965 3.862 -14.529 1.00 89.25 91 LEU A C 1
ATOM 717 O O . LEU A 1 91 ? -0.282 3.870 -15.549 1.00 89.25 91 LEU A O 1
ATOM 721 N N . TYR A 1 92 ? -0.592 4.479 -13.406 1.00 88.38 92 TYR A N 1
ATOM 722 C CA . TYR A 1 92 ? 0.676 5.197 -13.292 1.00 88.38 92 TYR A CA 1
ATOM 723 C C . TYR A 1 92 ? 1.880 4.281 -13.552 1.00 88.38 92 TYR A C 1
ATOM 725 O O . TYR A 1 92 ? 2.763 4.625 -14.339 1.00 88.38 92 TYR A O 1
ATOM 733 N N . ASN A 1 93 ? 1.902 3.090 -12.943 1.00 89.75 93 ASN A N 1
ATOM 734 C CA . ASN A 1 93 ? 2.962 2.103 -13.159 1.00 89.75 93 ASN A CA 1
ATOM 735 C C . ASN A 1 93 ? 3.079 1.710 -14.633 1.00 89.75 93 ASN A C 1
ATOM 737 O O . ASN A 1 93 ? 4.188 1.617 -15.167 1.00 89.75 93 ASN A O 1
ATOM 741 N N . LYS A 1 94 ? 1.939 1.501 -15.298 1.00 92.06 94 LYS A N 1
ATOM 742 C CA . LYS A 1 94 ? 1.892 1.189 -16.724 1.00 92.06 94 LYS A CA 1
ATOM 743 C C . LYS A 1 94 ? 2.494 2.320 -17.559 1.00 92.06 94 LYS A C 1
ATOM 745 O O . LYS A 1 94 ? 3.404 2.062 -18.344 1.00 92.06 94 LYS A O 1
ATOM 750 N N . ASP A 1 95 ? 2.036 3.553 -17.369 1.00 89.81 95 ASP A N 1
ATOM 751 C CA . ASP A 1 95 ? 2.510 4.707 -18.139 1.00 89.81 95 ASP A CA 1
ATOM 752 C C . ASP A 1 95 ? 4.006 4.963 -17.903 1.00 89.81 95 ASP A C 1
ATOM 754 O O . ASP A 1 95 ? 4.766 5.239 -18.837 1.00 89.81 95 ASP A O 1
ATOM 758 N N . PHE A 1 96 ? 4.464 4.804 -16.658 1.00 90.25 96 PHE A N 1
ATOM 759 C CA . PHE A 1 96 ? 5.875 4.900 -16.300 1.00 90.25 96 PHE A CA 1
ATOM 760 C C . PHE A 1 96 ? 6.720 3.833 -17.007 1.00 90.25 96 PHE A C 1
ATOM 762 O O . PHE A 1 96 ? 7.794 4.135 -17.544 1.00 90.25 96 PHE A O 1
ATOM 769 N N . LEU A 1 97 ? 6.239 2.588 -17.048 1.00 93.56 97 LEU A N 1
ATOM 770 C CA . LEU A 1 97 ? 6.919 1.488 -17.723 1.00 93.56 97 LEU A CA 1
ATOM 771 C C . LEU A 1 97 ? 6.975 1.710 -19.239 1.00 93.56 97 LEU A C 1
ATOM 773 O O . LEU A 1 97 ? 8.037 1.544 -19.843 1.00 93.56 97 LEU A O 1
ATOM 777 N N . GLU A 1 98 ? 5.864 2.121 -19.850 1.00 94.88 98 GLU A N 1
ATOM 778 C CA . GLU A 1 98 ? 5.785 2.426 -21.281 1.00 94.88 98 GLU A CA 1
ATOM 779 C C . GLU A 1 98 ? 6.730 3.568 -21.661 1.00 94.88 98 GLU A C 1
ATOM 781 O O . GLU A 1 98 ? 7.502 3.452 -22.619 1.00 94.88 98 GLU A O 1
ATOM 786 N N . ARG A 1 99 ? 6.751 4.641 -20.864 1.00 94.19 99 ARG A N 1
ATOM 787 C CA . ARG A 1 99 ? 7.677 5.758 -21.051 1.00 94.19 99 ARG A CA 1
ATOM 788 C C . ARG A 1 99 ? 9.129 5.314 -20.924 1.00 94.19 99 ARG A C 1
ATOM 790 O O . ARG A 1 99 ? 9.941 5.636 -21.790 1.00 94.19 99 ARG A O 1
ATOM 797 N N . THR A 1 100 ? 9.454 4.537 -19.895 1.00 94.12 100 THR A N 1
ATOM 798 C CA . THR A 1 100 ? 10.811 4.013 -19.686 1.00 94.12 100 THR A CA 1
ATOM 799 C C . THR A 1 100 ? 11.246 3.126 -20.855 1.00 94.12 100 THR A C 1
ATOM 801 O O . THR A 1 100 ? 12.383 3.214 -21.323 1.00 94.12 100 THR A O 1
ATOM 804 N N . ALA A 1 101 ? 10.343 2.295 -21.380 1.00 95.44 101 ALA A N 1
ATOM 805 C CA . ALA A 1 101 ? 10.611 1.458 -22.542 1.00 95.44 101 ALA A CA 1
ATOM 806 C C . ALA A 1 101 ? 10.857 2.295 -23.809 1.00 95.44 101 ALA A C 1
ATOM 808 O O . ALA A 1 101 ? 11.820 2.033 -24.538 1.00 95.44 101 ALA A O 1
ATOM 809 N N . ALA A 1 102 ? 10.036 3.319 -24.053 1.00 96.00 102 ALA A N 1
ATOM 810 C CA . ALA A 1 102 ? 10.199 4.234 -25.180 1.00 96.00 102 ALA A CA 1
ATOM 811 C C . ALA A 1 102 ? 11.521 5.017 -25.093 1.00 96.00 102 ALA A C 1
ATOM 813 O O . ALA A 1 102 ? 12.270 5.087 -26.071 1.00 96.00 102 ALA A O 1
ATOM 814 N N . GLU A 1 103 ? 11.851 5.549 -23.914 1.00 96.06 103 GLU A N 1
ATOM 815 C CA . GLU A 1 103 ? 13.109 6.256 -23.664 1.00 96.06 103 GLU A CA 1
ATOM 816 C C . GLU A 1 103 ? 14.319 5.332 -23.864 1.00 96.06 103 GLU A C 1
ATOM 818 O O . GLU A 1 103 ? 15.281 5.715 -24.531 1.00 96.06 103 GLU A O 1
ATOM 823 N N . ASN A 1 104 ? 14.256 4.084 -23.391 1.00 96.06 104 ASN A N 1
ATOM 824 C CA . ASN A 1 104 ? 15.317 3.100 -23.603 1.00 96.06 104 ASN A CA 1
ATOM 825 C C . ASN A 1 104 ? 15.530 2.803 -25.099 1.00 96.06 104 ASN A C 1
ATOM 827 O O . ASN A 1 104 ? 16.657 2.873 -25.598 1.00 96.06 104 ASN A O 1
ATOM 831 N N . GLN A 1 105 ? 14.454 2.558 -25.854 1.00 96.12 105 GLN A N 1
ATOM 832 C CA . GLN A 1 105 ? 14.546 2.346 -27.303 1.00 96.12 105 GLN A CA 1
ATOM 833 C C . GLN A 1 105 ? 15.139 3.559 -28.024 1.00 96.12 105 GLN A C 1
ATOM 835 O O . GLN A 1 105 ? 16.001 3.408 -28.895 1.00 96.12 105 GLN A O 1
ATOM 840 N N . PHE A 1 106 ? 14.721 4.764 -27.639 1.00 96.38 106 PHE A N 1
ATOM 841 C CA . PHE A 1 106 ? 15.228 6.006 -28.206 1.00 96.38 106 PHE A CA 1
ATOM 842 C C . PHE A 1 106 ? 16.723 6.209 -27.923 1.00 96.38 106 PHE A C 1
ATOM 844 O O . PHE A 1 106 ? 17.494 6.524 -28.836 1.00 96.38 106 PHE A O 1
ATOM 851 N N . LEU A 1 107 ? 17.162 5.982 -26.682 1.00 96.50 107 LEU A N 1
ATOM 852 C CA . LEU A 1 107 ? 18.570 6.065 -26.290 1.00 96.50 107 LEU A CA 1
ATOM 853 C C . LEU A 1 107 ? 19.421 5.016 -27.008 1.00 96.50 107 LEU A C 1
ATOM 855 O O . LEU A 1 107 ? 20.500 5.336 -27.514 1.00 96.50 107 LEU A O 1
ATOM 859 N N . ASN A 1 108 ? 18.917 3.789 -27.132 1.00 96.25 108 ASN A N 1
ATOM 860 C CA . ASN A 1 108 ? 19.575 2.745 -27.906 1.00 96.25 108 ASN A CA 1
ATOM 861 C C . ASN A 1 108 ? 19.711 3.146 -29.386 1.00 96.25 108 ASN A C 1
ATOM 863 O O . ASN A 1 108 ? 20.790 3.028 -29.967 1.00 96.25 108 ASN A O 1
ATOM 867 N N . GLY A 1 109 ? 18.659 3.710 -29.987 1.00 96.75 109 GLY A N 1
ATOM 868 C CA . GLY A 1 109 ? 18.695 4.240 -31.352 1.00 96.75 109 GLY A CA 1
ATOM 869 C C . GLY A 1 109 ? 19.765 5.321 -31.540 1.00 96.75 109 GLY A C 1
ATOM 870 O O . GLY A 1 109 ? 20.554 5.255 -32.489 1.00 96.75 109 GLY A O 1
ATOM 871 N N . LYS A 1 110 ? 19.861 6.269 -30.597 1.00 96.69 110 LYS A N 1
ATOM 872 C CA . LYS A 1 110 ? 20.927 7.285 -30.576 1.00 96.69 110 LYS A CA 1
ATOM 873 C C . LYS A 1 110 ? 22.318 6.659 -30.471 1.00 96.69 110 LYS A C 1
ATOM 875 O O . LYS A 1 110 ? 23.204 7.020 -31.244 1.00 96.69 110 LYS A O 1
ATOM 880 N N . SER A 1 111 ? 22.506 5.700 -29.566 1.00 95.75 111 SER A N 1
ATOM 881 C CA . SER A 1 111 ? 23.781 4.995 -29.381 1.00 95.75 111 SER A CA 1
ATOM 882 C C . SER A 1 111 ? 24.230 4.269 -30.657 1.00 95.75 111 SER A C 1
ATOM 884 O O . SER A 1 111 ? 25.381 4.392 -31.094 1.00 95.75 111 SER A O 1
ATOM 886 N N . ILE A 1 112 ? 23.300 3.588 -31.332 1.00 96.50 112 ILE A N 1
ATOM 887 C CA . ILE A 1 112 ? 23.554 2.916 -32.612 1.00 96.50 112 ILE A CA 1
ATOM 888 C C . ILE A 1 112 ? 23.926 3.932 -33.699 1.00 96.50 112 ILE A C 1
ATOM 890 O O . ILE A 1 112 ? 24.865 3.693 -34.460 1.00 96.50 112 ILE A O 1
ATOM 894 N N . ALA A 1 113 ? 23.220 5.062 -33.789 1.00 96.38 113 ALA A N 1
ATOM 895 C CA . ALA A 1 113 ? 23.506 6.102 -34.777 1.00 96.38 113 ALA A CA 1
ATOM 896 C C . ALA A 1 113 ? 24.908 6.704 -34.591 1.00 96.38 113 ALA A C 1
ATOM 898 O O . ALA A 1 113 ? 25.659 6.821 -35.561 1.00 96.38 113 ALA A O 1
ATOM 899 N N . ILE A 1 114 ? 25.293 7.006 -33.346 1.00 96.25 114 ILE A N 1
ATOM 900 C CA . ILE A 1 114 ? 26.636 7.501 -33.007 1.00 96.25 114 ILE A CA 1
ATOM 901 C C . ILE A 1 114 ? 27.701 6.460 -33.372 1.00 96.25 114 ILE A C 1
ATOM 903 O O . ILE A 1 114 ? 28.708 6.792 -34.000 1.00 96.25 114 ILE A O 1
ATOM 907 N N . SER A 1 115 ? 27.459 5.189 -33.044 1.00 95.44 115 SER A N 1
ATOM 908 C CA . SER A 1 115 ? 28.374 4.094 -33.380 1.00 95.44 115 SER A CA 1
ATOM 909 C C . SER A 1 115 ? 28.566 3.969 -34.896 1.00 95.44 115 SER A C 1
ATOM 911 O O . SER A 1 115 ? 29.699 3.928 -35.375 1.00 95.44 115 SER A O 1
ATOM 913 N N . LYS A 1 116 ? 27.472 4.004 -35.671 1.00 95.88 116 LYS A N 1
ATOM 914 C CA . LYS A 1 116 ? 27.507 3.976 -37.143 1.00 95.88 116 LYS A CA 1
ATOM 915 C C . LYS A 1 116 ? 28.260 5.170 -37.725 1.00 95.88 116 LYS A C 1
ATOM 917 O O . LYS A 1 116 ? 29.059 4.984 -38.643 1.00 95.88 116 LYS A O 1
ATOM 922 N N . LEU A 1 117 ? 28.044 6.372 -37.188 1.00 95.56 117 LEU A N 1
ATOM 923 C CA . LEU A 1 117 ? 28.766 7.572 -37.606 1.00 95.56 117 LEU A CA 1
ATOM 924 C C . LEU A 1 117 ? 30.272 7.413 -37.369 1.00 95.56 117 LEU A C 1
ATOM 926 O O . LEU A 1 117 ? 31.059 7.625 -38.290 1.00 95.56 117 LEU A O 1
ATOM 930 N N . SER A 1 118 ? 30.673 6.967 -36.175 1.00 94.62 118 SER A N 1
ATOM 931 C CA . SER A 1 118 ? 32.081 6.726 -35.841 1.00 94.62 118 SER A CA 1
ATOM 932 C C . SER A 1 118 ? 32.724 5.703 -36.783 1.00 94.62 118 SER A C 1
ATOM 934 O O . SER A 1 118 ? 33.792 5.956 -37.343 1.00 94.62 118 SER A O 1
ATOM 936 N N . SER A 1 119 ? 32.054 4.574 -37.038 1.00 94.00 119 SER A N 1
ATOM 937 C CA . SER A 1 119 ? 32.531 3.562 -37.986 1.00 94.00 119 SER A CA 1
ATOM 938 C C . SER A 1 119 ? 32.646 4.103 -39.414 1.00 94.00 119 SER A C 1
ATOM 940 O O . SER A 1 119 ? 33.631 3.818 -40.096 1.00 94.00 119 SER A O 1
ATOM 942 N N . SER A 1 120 ? 31.676 4.903 -39.868 1.00 93.69 120 SER A N 1
ATOM 943 C CA . SER A 1 120 ? 31.696 5.506 -41.203 1.00 93.69 120 SER A CA 1
ATOM 944 C C . SER A 1 120 ? 32.840 6.507 -41.357 1.00 93.69 120 SER A C 1
ATOM 946 O O . SER A 1 120 ? 33.558 6.464 -42.352 1.00 93.69 120 SER A O 1
ATOM 948 N N . LEU A 1 121 ? 33.054 7.372 -40.362 1.00 92.56 121 LEU A N 1
ATOM 949 C CA . LEU A 1 121 ? 34.164 8.327 -40.356 1.00 92.56 121 LEU A CA 1
ATOM 950 C C . LEU A 1 121 ? 35.515 7.605 -40.374 1.00 92.56 121 LEU A C 1
ATOM 952 O O . LEU A 1 121 ? 36.367 7.924 -41.201 1.00 92.56 121 LEU A O 1
ATOM 956 N N . ARG A 1 122 ? 35.687 6.576 -39.534 1.00 92.75 122 ARG A N 1
ATOM 957 C CA . ARG A 1 122 ? 36.898 5.737 -39.530 1.00 92.75 122 ARG A CA 1
ATOM 958 C C . ARG A 1 122 ? 37.156 5.094 -40.892 1.00 92.75 122 ARG A C 1
ATOM 960 O O . ARG A 1 122 ? 38.295 5.087 -41.347 1.00 92.75 122 ARG A O 1
ATOM 967 N N . LYS A 1 123 ? 36.111 4.592 -41.557 1.00 92.50 123 LYS A N 1
ATOM 968 C CA . LYS A 1 123 ? 36.213 3.986 -42.894 1.00 92.50 123 LYS A CA 1
ATOM 969 C C . LYS A 1 123 ? 36.606 5.002 -43.970 1.00 92.50 123 LYS A C 1
ATOM 971 O O . LYS A 1 123 ? 37.391 4.675 -44.854 1.00 92.50 123 LYS A O 1
ATOM 976 N N . SER A 1 124 ? 36.074 6.222 -43.913 1.00 90.06 124 SER A N 1
ATOM 977 C CA . SER A 1 124 ? 36.454 7.284 -44.851 1.00 90.06 124 SER A CA 1
ATOM 978 C C . SER A 1 124 ? 37.907 7.720 -44.655 1.00 90.06 124 SER A C 1
ATOM 980 O O . SER A 1 124 ? 38.630 7.855 -45.639 1.00 90.06 124 SER A O 1
ATOM 982 N N . LEU A 1 125 ? 38.351 7.861 -43.401 1.00 88.62 125 LEU A N 1
ATOM 983 C CA . LEU A 1 125 ? 39.736 8.209 -43.069 1.00 88.62 125 LEU A CA 1
ATOM 984 C C . LEU A 1 125 ? 40.732 7.111 -43.470 1.00 88.62 125 LEU A C 1
ATOM 986 O O . LEU A 1 125 ? 41.795 7.413 -44.009 1.00 88.62 125 LEU A O 1
ATOM 990 N N . SER A 1 126 ? 40.397 5.834 -43.255 1.00 86.88 126 SER A N 1
ATOM 991 C CA . SER A 1 126 ? 41.268 4.737 -43.692 1.00 86.88 126 SER A CA 1
ATOM 992 C C . SER A 1 126 ? 41.366 4.670 -45.215 1.00 86.88 126 SER A C 1
ATOM 994 O O . SER A 1 126 ? 42.458 4.511 -45.753 1.00 86.88 126 SER A O 1
ATOM 996 N N . LYS A 1 127 ? 40.249 4.875 -45.925 1.00 81.12 127 LYS A N 1
ATOM 997 C CA . LYS A 1 127 ? 40.227 4.882 -47.390 1.00 81.12 127 LYS A CA 1
ATOM 998 C C . LYS A 1 127 ? 41.069 6.017 -47.979 1.00 81.12 127 LYS A C 1
ATOM 1000 O O . LYS A 1 127 ? 41.794 5.769 -48.935 1.00 81.12 127 LYS A O 1
ATOM 1005 N N . SER A 1 128 ? 41.013 7.231 -47.423 1.00 76.69 128 SER A N 1
ATOM 1006 C CA . SER A 1 128 ? 41.862 8.337 -47.893 1.00 76.69 128 SER A CA 1
ATOM 1007 C C . SER A 1 128 ? 43.344 8.101 -47.602 1.00 76.69 128 SER A C 1
ATOM 1009 O O . SER A 1 128 ? 44.183 8.490 -48.402 1.00 76.69 128 SER A O 1
ATOM 1011 N N . SER A 1 129 ? 43.675 7.423 -46.498 1.00 66.31 129 SER A N 1
ATOM 1012 C CA . SER A 1 129 ? 45.062 7.065 -46.180 1.00 66.31 129 SER A CA 1
ATOM 1013 C C . SER A 1 129 ? 45.647 6.014 -47.131 1.00 66.31 129 SER A C 1
ATOM 1015 O O . SER A 1 129 ? 46.857 6.002 -47.326 1.00 66.31 129 SER A O 1
ATOM 1017 N N . SER A 1 130 ? 44.824 5.137 -47.717 1.00 58.56 130 SER A N 1
ATOM 1018 C CA . SER A 1 130 ? 45.270 4.103 -48.667 1.00 58.56 130 SER A CA 1
ATOM 1019 C C . SER A 1 130 ? 45.372 4.576 -50.122 1.00 58.56 130 SER A C 1
ATOM 1021 O O . SER A 1 130 ? 45.861 3.822 -50.951 1.00 58.56 130 SER A O 1
ATOM 1023 N N . ILE A 1 131 ? 44.894 5.781 -50.449 1.00 55.72 131 ILE A N 1
ATOM 1024 C CA . ILE A 1 131 ? 44.934 6.347 -51.815 1.00 55.72 131 ILE A CA 1
ATOM 1025 C C . ILE A 1 131 ? 46.198 7.207 -52.038 1.00 55.72 131 ILE A C 1
ATOM 1027 O O . ILE A 1 131 ? 46.493 7.586 -53.166 1.00 55.72 131 ILE A O 1
ATOM 1031 N N . SER A 1 132 ? 46.968 7.484 -50.981 1.00 51.69 132 SER A N 1
ATOM 1032 C CA . SER A 1 132 ? 48.165 8.341 -51.023 1.00 51.69 132 SER A CA 1
ATOM 1033 C C . SER A 1 132 ? 49.509 7.581 -51.034 1.00 51.69 132 SER A C 1
ATOM 1035 O O . SER A 1 132 ? 50.534 8.194 -50.739 1.00 51.69 132 SER A O 1
ATOM 1037 N N . LEU A 1 133 ? 49.522 6.279 -51.355 1.00 41.81 133 LEU A N 1
ATOM 1038 C CA . LEU A 1 133 ? 50.721 5.494 -51.710 1.00 41.81 133 LEU A CA 1
ATOM 1039 C C . LEU A 1 133 ? 50.567 4.944 -53.131 1.00 41.81 133 LEU A C 1
ATOM 1041 O O . LEU A 1 133 ? 51.600 4.873 -53.830 1.00 41.81 133 LEU A O 1
#

Secondary structure (DSSP, 8-state):
-----------SSHHHHHHHHHHHHHHHHHHHHHHHHHHHT--GGGHHHHHHHHHHHHHHHHHHHHHHTT------HHHHHHHHTT--HHHHHHHHHHHHHHHHHHHHHHHHHHHHHHHHHHHHHHHHHTS--

Organism: NCBI:txid133412

Foldseek 3Di:
DDDDPPDPDDDPPLVVLVVVLVVLVVVLVVLVVVLVVCVVVDDPVCPVVNVVSVVVNVVSVVVSVVSVVVRPDDDDVVLVVCVVVVHDSVVVVVVVVVVVVVVVVVVVVVVVVVVVVVVVVVVVVVVVVVVPD

pLDDT: mean 82.63, std 15.25, range [37.69, 96.75]